Protein AF-A0A6L3ELN2-F1 (afdb_monomer_lite)

Radius of gyration: 11.67 Å; chains: 1; bounding box: 28×24×24 Å

Foldseek 3Di:
DFDDDVLVRVQVVCVVVVPAEDEDEDDCPDDDPCPPDPHSLRSCPVRRPHHYHYDD

Structure (mmCIF, N/CA/C/O backbone):
data_AF-A0A6L3ELN2-F1
#
_entry.id   AF-A0A6L3ELN2-F1
#
loop_
_atom_site.group_PDB
_atom_site.id
_atom_site.type_symbol
_atom_site.label_atom_id
_atom_site.label_alt_id
_atom_site.label_comp_id
_atom_site.label_asym_id
_atom_site.label_entity_id
_atom_site.label_seq_id
_atom_site.pdbx_PDB_ins_code
_atom_site.Cartn_x
_atom_site.Cartn_y
_atom_site.Cartn_z
_atom_site.occupancy
_atom_site.B_iso_or_equiv
_atom_site.auth_seq_id
_atom_site.auth_comp_id
_atom_site.auth_asym_id
_atom_site.auth_atom_id
_atom_site.pdbx_PDB_m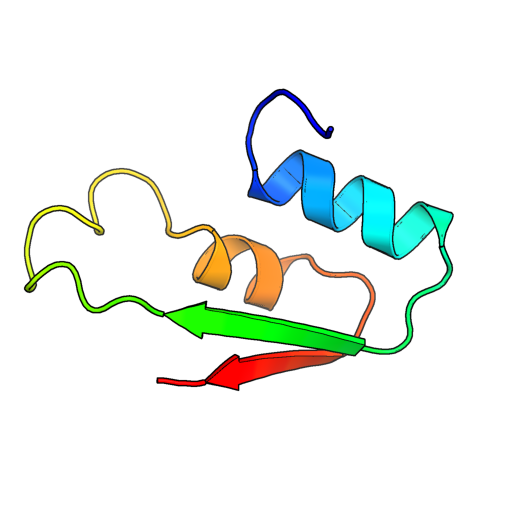odel_num
ATOM 1 N N . MET A 1 1 ? -5.177 14.927 -5.813 1.00 67.19 1 MET A N 1
ATOM 2 C CA . MET A 1 1 ? -3.899 14.317 -6.245 1.00 67.19 1 MET A CA 1
ATOM 3 C C . MET A 1 1 ? -2.946 14.359 -5.058 1.00 67.19 1 MET A C 1
ATOM 5 O O . MET A 1 1 ? -2.763 15.447 -4.528 1.00 67.19 1 MET A O 1
ATOM 9 N N . LEU A 1 2 ? -2.428 13.213 -4.600 1.00 83.94 2 LEU A N 1
ATOM 10 C CA . LEU A 1 2 ? -1.442 13.150 -3.506 1.00 83.94 2 LEU A CA 1
ATOM 11 C C . LEU A 1 2 ? -0.057 13.572 -4.029 1.00 83.94 2 LEU A C 1
ATOM 13 O O . LEU A 1 2 ? 0.226 13.375 -5.215 1.00 83.94 2 LEU A O 1
ATOM 17 N N . ARG A 1 3 ? 0.785 14.180 -3.186 1.00 88.19 3 ARG A N 1
ATOM 18 C CA . ARG A 1 3 ? 2.109 14.704 -3.578 1.00 88.19 3 ARG A CA 1
ATOM 19 C C . ARG A 1 3 ? 3.153 14.379 -2.508 1.00 88.19 3 ARG A C 1
ATOM 21 O O . ARG A 1 3 ? 2.896 14.600 -1.334 1.00 88.19 3 ARG A O 1
ATOM 28 N N . GLY A 1 4 ? 4.336 13.916 -2.917 1.00 87.81 4 GLY A N 1
ATOM 29 C CA . GLY A 1 4 ? 5.437 13.553 -2.012 1.00 87.81 4 GLY A CA 1
ATOM 30 C C . GLY A 1 4 ? 5.930 12.120 -2.226 1.00 87.81 4 GLY A C 1
ATOM 31 O O . GLY A 1 4 ? 5.744 11.567 -3.310 1.00 87.81 4 GLY A O 1
ATOM 32 N N . ASP A 1 5 ? 6.554 11.518 -1.203 1.00 90.38 5 ASP A N 1
ATOM 33 C CA . ASP A 1 5 ? 6.916 10.090 -1.222 1.00 90.38 5 ASP A CA 1
ATOM 34 C C . ASP A 1 5 ? 5.634 9.242 -1.343 1.00 90.38 5 ASP A C 1
ATOM 36 O O . ASP A 1 5 ? 4.772 9.320 -0.461 1.00 90.38 5 ASP A O 1
ATOM 40 N N . PRO A 1 6 ? 5.483 8.435 -2.411 1.00 90.12 6 PRO A N 1
ATOM 41 C CA . PRO A 1 6 ? 4.223 7.754 -2.690 1.00 90.12 6 PRO A CA 1
ATOM 42 C C . PRO A 1 6 ? 3.764 6.825 -1.567 1.00 90.12 6 PRO A C 1
ATOM 44 O O . PRO A 1 6 ? 2.575 6.762 -1.275 1.00 90.12 6 PRO A O 1
ATOM 47 N N . ALA A 1 7 ? 4.689 6.109 -0.925 1.00 90.06 7 ALA A N 1
ATOM 48 C CA . ALA A 1 7 ? 4.331 5.175 0.132 1.00 90.06 7 ALA A CA 1
ATOM 49 C C . ALA A 1 7 ? 3.854 5.909 1.387 1.00 90.06 7 ALA A C 1
ATOM 51 O O . ALA A 1 7 ? 2.815 5.552 1.938 1.00 90.06 7 ALA A O 1
ATOM 52 N N . ALA A 1 8 ? 4.571 6.954 1.807 1.00 93.19 8 ALA A N 1
ATOM 53 C CA . ALA A 1 8 ? 4.188 7.749 2.967 1.00 93.19 8 ALA A CA 1
ATOM 54 C C . ALA A 1 8 ? 2.810 8.405 2.784 1.00 93.19 8 ALA A C 1
ATOM 56 O O . ALA A 1 8 ? 1.984 8.380 3.697 1.00 93.19 8 ALA A O 1
ATOM 57 N N . GLU A 1 9 ? 2.543 8.951 1.597 1.00 95.44 9 GLU A N 1
ATOM 58 C CA . GLU A 1 9 ? 1.247 9.551 1.271 1.00 95.44 9 GLU A CA 1
ATOM 59 C C . GLU A 1 9 ? 0.118 8.517 1.223 1.00 95.44 9 GLU A C 1
ATOM 61 O O . GLU A 1 9 ? -0.959 8.765 1.765 1.00 95.44 9 GLU A O 1
ATOM 66 N N . LEU A 1 10 ? 0.358 7.340 0.636 1.00 94.00 10 LEU A N 1
ATOM 67 C CA . LEU A 1 10 ? -0.632 6.261 0.613 1.00 94.00 10 LEU A CA 1
ATOM 68 C C . LEU A 1 10 ? -0.956 5.764 2.023 1.00 94.00 10 LEU A C 1
ATOM 70 O O . LEU A 1 10 ? -2.127 5.629 2.354 1.00 94.00 10 LEU A O 1
ATOM 74 N N . ILE A 1 11 ? 0.047 5.553 2.877 1.00 94.75 11 ILE A N 1
ATOM 75 C CA . ILE A 1 11 ? -0.164 5.115 4.266 1.00 94.75 11 ILE A CA 1
ATOM 76 C C . ILE A 1 11 ? -0.989 6.148 5.041 1.00 94.75 11 ILE A C 1
ATOM 78 O O . ILE A 1 11 ? -1.970 5.786 5.692 1.00 94.75 11 ILE A O 1
ATOM 82 N N . ARG A 1 12 ? -0.641 7.440 4.930 1.00 95.88 12 ARG A N 1
ATOM 83 C CA . ARG A 1 12 ? -1.416 8.529 5.548 1.00 95.88 12 ARG A CA 1
ATOM 84 C C . ARG A 1 12 ? -2.861 8.537 5.065 1.00 95.88 12 ARG A C 1
ATOM 86 O O . ARG A 1 12 ? -3.778 8.645 5.877 1.00 95.88 12 ARG A O 1
ATOM 93 N N . TYR A 1 13 ? -3.057 8.408 3.757 1.00 95.81 13 TYR A N 1
ATOM 94 C CA . TYR A 1 13 ? -4.382 8.390 3.157 1.00 95.81 13 TYR A CA 1
ATOM 95 C C . TYR A 1 13 ? -5.218 7.206 3.657 1.00 95.81 13 TYR A C 1
ATOM 97 O O . TYR A 1 13 ? -6.330 7.424 4.136 1.00 95.81 13 TYR A O 1
ATOM 105 N N . LEU A 1 14 ? -4.670 5.985 3.616 1.00 96.12 14 LEU A N 1
ATOM 106 C CA . LEU A 1 14 ? -5.337 4.765 4.087 1.00 96.12 14 LEU A CA 1
ATOM 107 C C . LEU A 1 14 ? -5.754 4.887 5.554 1.00 96.12 14 LEU A C 1
ATOM 109 O O . LEU A 1 14 ? -6.898 4.589 5.887 1.00 96.12 14 LEU A O 1
ATOM 113 N N . ASN A 1 15 ? -4.864 5.411 6.401 1.00 95.75 15 ASN A N 1
ATOM 114 C CA . ASN A 1 15 ? -5.165 5.651 7.808 1.00 95.75 15 ASN A CA 1
ATOM 115 C C . ASN A 1 15 ? -6.298 6.680 7.976 1.00 95.75 15 ASN A C 1
ATOM 117 O O . A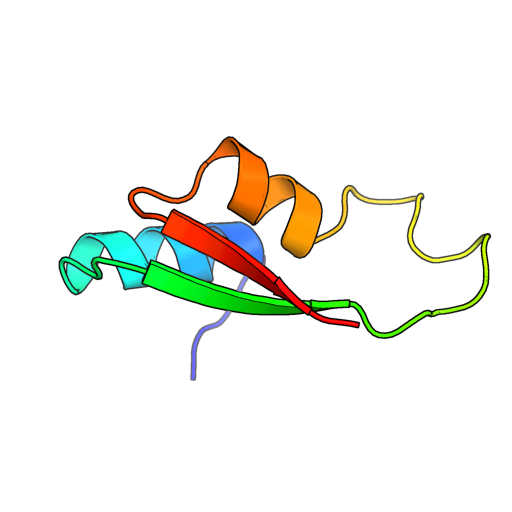SN A 1 15 ? -7.269 6.429 8.679 1.00 95.75 15 ASN A O 1
ATOM 121 N N . SER A 1 16 ? -6.231 7.814 7.266 1.00 96.75 16 SER A N 1
ATOM 122 C CA . SER A 1 16 ? -7.267 8.860 7.340 1.00 96.75 16 SER A CA 1
ATOM 123 C C . SER A 1 16 ? -8.647 8.413 6.849 1.00 96.75 16 SER A C 1
ATOM 125 O O . SER A 1 16 ? -9.658 9.018 7.199 1.00 96.75 16 SER A O 1
ATOM 127 N N . LYS A 1 17 ? -8.689 7.380 6.004 1.00 96.62 17 LYS A N 1
ATOM 128 C CA . LYS A 1 17 ? -9.921 6.822 5.449 1.00 96.62 17 LYS A CA 1
ATOM 129 C C . LYS A 1 17 ? -10.433 5.607 6.214 1.00 96.62 17 LYS A C 1
ATOM 131 O O . LYS A 1 17 ? -11.520 5.154 5.882 1.00 96.62 17 LYS A O 1
ATOM 136 N N . GLY A 1 18 ? -9.685 5.107 7.203 1.00 95.75 18 GLY A N 1
ATOM 137 C CA . GLY A 1 18 ? -10.018 3.863 7.896 1.00 95.75 18 GLY A CA 1
ATOM 138 C C . GLY A 1 18 ? -10.161 2.699 6.917 1.00 95.75 18 GLY A C 1
ATOM 139 O O . GLY A 1 18 ? -11.123 1.950 6.999 1.00 95.75 18 GLY A O 1
ATOM 140 N N . ALA A 1 19 ? -9.270 2.616 5.926 1.00 96.44 19 ALA A N 1
ATOM 141 C CA . ALA A 1 19 ? -9.357 1.582 4.903 1.00 96.44 19 ALA A CA 1
ATOM 142 C C . ALA A 1 19 ? -9.086 0.195 5.502 1.00 96.44 19 ALA A C 1
ATOM 144 O O . ALA A 1 19 ? -8.121 0.032 6.243 1.00 96.44 19 ALA A O 1
ATOM 145 N N . ASP A 1 20 ? -9.878 -0.806 5.116 1.00 97.06 20 ASP A N 1
ATOM 146 C CA . ASP A 1 20 ? -9.691 -2.193 5.567 1.00 97.06 20 ASP A CA 1
ATOM 147 C C . ASP A 1 20 ? -8.696 -2.977 4.694 1.00 97.06 20 ASP A C 1
ATOM 149 O O . ASP A 1 20 ? -8.063 -3.933 5.152 1.00 97.06 20 ASP A O 1
ATOM 153 N N . ALA A 1 21 ? -8.504 -2.553 3.439 1.00 95.31 21 ALA A N 1
ATOM 154 C CA . ALA A 1 21 ? -7.552 -3.161 2.516 1.00 95.31 21 ALA A CA 1
ATOM 155 C C . ALA A 1 21 ? -7.052 -2.193 1.431 1.00 95.31 21 ALA A C 1
ATOM 157 O O . ALA A 1 21 ? -7.737 -1.246 1.038 1.00 95.31 21 ALA A O 1
ATOM 158 N N . VAL A 1 22 ? -5.872 -2.491 0.886 1.00 93.88 22 VAL A N 1
ATOM 159 C CA . VAL A 1 22 ? -5.293 -1.838 -0.291 1.00 93.88 22 VAL A CA 1
ATOM 160 C C . VAL A 1 22 ? -4.778 -2.882 -1.281 1.00 93.88 22 VAL A C 1
ATOM 162 O O . VAL A 1 22 ? -4.061 -3.812 -0.915 1.00 93.88 22 VAL A O 1
ATOM 165 N N . VAL A 1 23 ? -5.122 -2.708 -2.559 1.00 92.69 23 VAL A N 1
ATOM 166 C CA . VAL A 1 23 ? -4.631 -3.547 -3.660 1.00 92.69 23 VAL A CA 1
ATOM 167 C C . VAL A 1 23 ? -3.623 -2.747 -4.476 1.00 92.69 23 VAL A C 1
ATOM 169 O O . VAL A 1 23 ? -3.920 -1.639 -4.927 1.00 92.69 23 VAL A O 1
ATOM 172 N N . SER A 1 24 ? -2.424 -3.296 -4.669 1.00 87.75 24 SER A N 1
ATOM 173 C CA . SER A 1 24 ? -1.357 -2.653 -5.437 1.00 87.75 24 SER A CA 1
ATOM 174 C C . SER A 1 24 ? -0.759 -3.607 -6.467 1.00 87.75 24 SER A C 1
ATOM 176 O O . SER A 1 24 ? -0.493 -4.772 -6.178 1.00 87.75 24 SER A O 1
ATOM 178 N N . GLY A 1 25 ? -0.539 -3.094 -7.678 1.00 81.06 25 GLY A N 1
ATOM 179 C CA . GLY A 1 25 ? 0.135 -3.820 -8.749 1.00 81.06 25 GLY A CA 1
ATOM 180 C C . GLY A 1 25 ? 1.648 -3.613 -8.724 1.00 81.06 25 GLY A C 1
ATOM 181 O O . GLY A 1 25 ? 2.119 -2.480 -8.585 1.00 81.06 25 GLY A O 1
ATOM 182 N N . SER A 1 26 ? 2.421 -4.677 -8.936 1.00 71.19 26 SER A N 1
ATOM 183 C CA . SER A 1 26 ? 3.860 -4.574 -9.190 1.00 71.19 26 SER A CA 1
ATOM 184 C C . SER A 1 26 ? 4.123 -4.556 -10.697 1.00 71.19 26 SER A C 1
ATOM 186 O O . SER A 1 26 ? 4.188 -5.609 -11.326 1.00 71.19 26 SER A O 1
ATOM 188 N N . ARG A 1 27 ? 4.312 -3.377 -11.307 1.00 65.56 27 ARG A N 1
ATOM 189 C CA . ARG A 1 27 ? 4.817 -3.339 -12.691 1.00 65.56 27 ARG A CA 1
ATOM 190 C C . ARG A 1 27 ? 6.257 -3.846 -12.682 1.00 65.56 27 ARG A C 1
ATOM 192 O O . ARG A 1 27 ? 7.117 -3.231 -12.052 1.00 65.56 27 ARG A O 1
ATOM 199 N N . GLY A 1 28 ? 6.509 -4.962 -13.362 1.00 58.25 28 GLY A N 1
ATOM 200 C CA . GLY A 1 28 ? 7.838 -5.549 -13.515 1.00 58.25 28 GLY A CA 1
ATOM 201 C C . GLY A 1 28 ? 8.760 -4.650 -14.339 1.00 58.25 28 GLY A C 1
ATOM 202 O O . GLY A 1 28 ? 8.951 -4.877 -15.528 1.00 58.25 28 GLY A O 1
ATO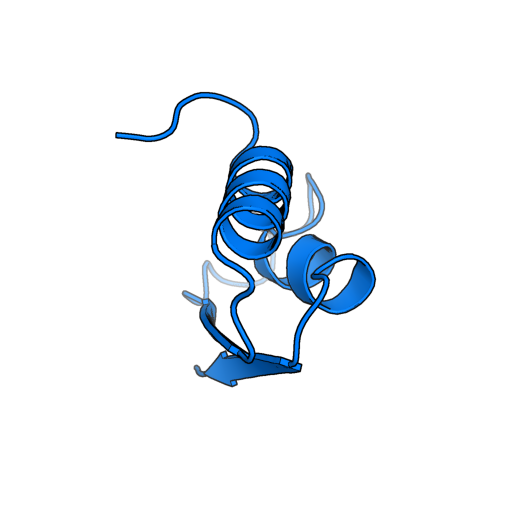M 203 N N . LEU A 1 29 ? 9.343 -3.619 -13.723 1.00 56.62 29 LEU A N 1
ATOM 204 C CA . LEU A 1 29 ? 10.513 -2.937 -14.274 1.00 56.62 29 LEU A CA 1
ATOM 205 C C . LEU A 1 29 ? 11.693 -3.902 -14.128 1.00 56.62 29 LEU A C 1
ATOM 207 O O . LEU A 1 29 ? 12.260 -4.002 -13.042 1.00 56.62 29 LEU A O 1
ATOM 211 N N . GLY A 1 30 ? 11.994 -4.643 -15.198 1.00 53.22 30 GLY A N 1
ATOM 212 C CA . GLY A 1 30 ? 12.981 -5.727 -15.256 1.00 53.22 30 GLY A CA 1
ATOM 213 C C . GLY A 1 30 ? 14.153 -5.586 -14.278 1.00 53.22 30 GLY A C 1
ATOM 214 O O . GLY A 1 30 ? 14.877 -4.596 -14.320 1.00 53.22 30 GLY A O 1
ATOM 215 N N . ASN A 1 31 ? 14.265 -6.586 -13.399 1.00 56.47 31 ASN A N 1
ATOM 216 C CA . ASN A 1 31 ? 15.283 -7.002 -12.420 1.00 56.47 31 ASN A CA 1
ATOM 217 C C . ASN A 1 31 ? 16.307 -6.031 -11.787 1.00 56.47 31 ASN A C 1
ATOM 219 O O . ASN A 1 31 ? 16.868 -6.416 -10.770 1.00 56.47 31 ASN A O 1
ATOM 223 N N . LEU A 1 32 ? 16.600 -4.828 -12.291 1.00 55.84 32 LEU A N 1
ATOM 224 C CA . LEU A 1 32 ? 17.787 -4.068 -11.860 1.00 55.84 32 LEU A CA 1
ATOM 225 C C . LEU A 1 32 ? 17.590 -2.554 -11.658 1.00 55.84 32 LEU A C 1
ATOM 227 O O . LEU A 1 32 ? 18.494 -1.912 -11.135 1.00 55.84 32 LEU A O 1
ATOM 231 N N . ARG A 1 33 ? 16.431 -1.953 -11.983 1.00 53.03 33 ARG A N 1
ATOM 232 C CA . ARG A 1 33 ? 16.186 -0.512 -11.694 1.00 53.03 33 ARG A CA 1
ATOM 233 C C . ARG A 1 33 ? 15.253 -0.228 -10.509 1.00 53.03 33 ARG A C 1
ATOM 235 O O . ARG A 1 33 ? 15.272 0.882 -9.991 1.00 53.03 33 ARG A O 1
ATOM 242 N N . GLY A 1 34 ? 14.480 -1.214 -10.046 1.00 54.25 34 GLY A N 1
ATOM 243 C CA . GLY A 1 34 ? 13.527 -1.070 -8.930 1.00 54.25 34 GLY A CA 1
ATOM 244 C C . GLY A 1 34 ? 14.091 -1.340 -7.527 1.00 54.25 34 GLY A C 1
ATOM 245 O O . GLY A 1 34 ? 13.357 -1.209 -6.553 1.00 54.25 34 GLY A O 1
ATOM 246 N N . LEU A 1 35 ? 15.367 -1.731 -7.417 1.00 56.44 35 LEU A N 1
ATOM 247 C CA . LEU A 1 35 ? 16.017 -2.099 -6.149 1.00 56.44 35 LEU A CA 1
ATOM 248 C C . LEU A 1 35 ? 16.701 -0.924 -5.427 1.00 56.44 35 LEU A C 1
ATOM 250 O O . LEU A 1 35 ? 17.029 -1.043 -4.253 1.00 56.44 35 LEU A O 1
ATOM 254 N N . VAL A 1 36 ? 16.934 0.201 -6.112 1.00 52.00 36 VAL A N 1
ATOM 255 C CA . VAL A 1 36 ? 17.822 1.277 -5.621 1.00 52.00 36 VAL A CA 1
ATOM 256 C C . VAL A 1 36 ? 17.163 2.157 -4.547 1.00 52.00 36 VAL A C 1
ATOM 258 O O . VAL A 1 36 ? 17.849 2.797 -3.759 1.00 52.00 36 VAL A O 1
ATOM 261 N N . ILE A 1 37 ? 15.832 2.152 -4.451 1.00 52.81 37 ILE A N 1
ATOM 262 C CA . ILE A 1 37 ? 15.057 2.793 -3.382 1.00 52.81 37 ILE A CA 1
ATOM 263 C C . ILE A 1 37 ? 13.896 1.840 -3.110 1.00 52.81 37 ILE A C 1
ATOM 265 O O . ILE A 1 37 ? 13.165 1.526 -4.046 1.00 52.81 37 ILE A O 1
ATOM 269 N N . GLY A 1 38 ? 13.748 1.330 -1.881 1.00 63.19 38 GLY A N 1
ATOM 270 C CA . GLY A 1 38 ? 12.745 0.307 -1.550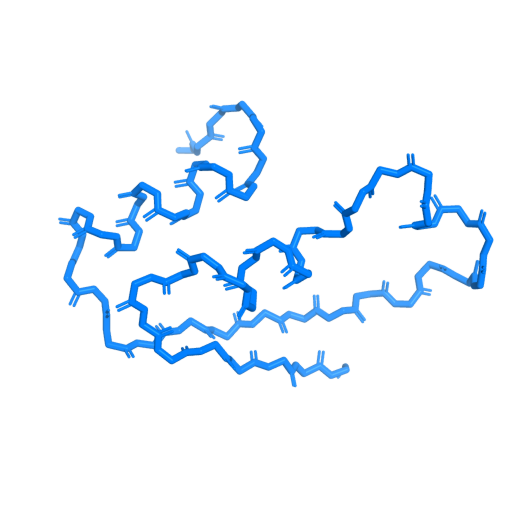 1.00 63.19 38 GLY A CA 1
ATOM 271 C C . GLY A 1 38 ? 11.384 0.567 -2.214 1.00 63.19 38 GLY A C 1
ATOM 272 O O . GLY A 1 38 ? 10.850 1.674 -2.123 1.00 63.19 38 GLY A O 1
ATOM 273 N N . SER A 1 39 ? 10.855 -0.442 -2.916 1.00 79.38 39 SER A N 1
ATOM 274 C CA . SER A 1 39 ? 9.631 -0.324 -3.719 1.00 79.38 39 SER A CA 1
ATOM 275 C C . SER A 1 39 ? 8.450 0.189 -2.888 1.00 79.38 39 SER A C 1
ATOM 277 O O . SER A 1 39 ? 8.312 -0.142 -1.710 1.00 79.38 39 SER A O 1
ATOM 279 N N . VAL A 1 40 ? 7.548 0.959 -3.505 1.00 87.44 40 VAL A N 1
ATOM 280 C CA . VAL A 1 40 ? 6.299 1.413 -2.863 1.00 87.44 40 VAL A CA 1
ATOM 281 C C . VAL A 1 40 ? 5.514 0.221 -2.315 1.00 87.44 40 VAL A C 1
ATOM 283 O O . VAL A 1 40 ? 5.047 0.267 -1.180 1.00 87.44 40 VAL A O 1
ATOM 286 N N . SER A 1 41 ? 5.448 -0.875 -3.074 1.00 85.69 41 SER A N 1
ATOM 287 C CA . SER A 1 41 ? 4.817 -2.122 -2.641 1.00 85.69 41 SER A CA 1
ATOM 288 C C . SER A 1 41 ? 5.492 -2.698 -1.389 1.00 85.69 41 SER A C 1
ATOM 290 O O . SER A 1 41 ? 4.810 -3.100 -0.452 1.00 85.69 41 SER A O 1
ATOM 292 N N . GLN A 1 42 ? 6.826 -2.665 -1.315 1.00 86.75 42 GLN A N 1
ATOM 293 C CA . GLN A 1 42 ? 7.567 -3.115 -0.130 1.00 86.75 42 GLN A CA 1
ATOM 294 C C . GLN A 1 42 ? 7.183 -2.288 1.103 1.00 86.75 42 GLN A C 1
ATOM 296 O O . GLN A 1 42 ? 6.857 -2.844 2.151 1.00 86.75 42 GLN A O 1
ATOM 301 N N . LYS A 1 43 ? 7.182 -0.956 0.966 1.00 90.44 43 LYS A N 1
ATOM 302 C CA . LYS A 1 43 ? 6.840 -0.042 2.063 1.00 90.44 43 LYS A CA 1
ATOM 303 C C . LYS A 1 43 ? 5.390 -0.227 2.525 1.00 90.44 43 LYS A C 1
ATOM 305 O O . LYS A 1 43 ? 5.156 -0.269 3.729 1.00 90.44 43 LYS A O 1
ATOM 310 N N . LEU A 1 44 ? 4.445 -0.390 1.594 1.00 90.44 44 LEU A N 1
ATOM 311 C CA . LEU A 1 44 ? 3.039 -0.679 1.902 1.00 90.44 44 LEU A CA 1
ATOM 312 C C . LEU A 1 44 ? 2.881 -2.007 2.644 1.00 90.44 44 LEU A C 1
ATOM 314 O O . LEU A 1 44 ? 2.194 -2.056 3.657 1.00 90.44 44 LEU A O 1
ATOM 318 N N . SER A 1 45 ? 3.554 -3.067 2.194 1.00 88.56 45 SER A N 1
ATOM 319 C CA . SER A 1 45 ? 3.483 -4.376 2.852 1.00 88.56 45 SER A CA 1
ATOM 320 C C . SER A 1 45 ? 3.996 -4.353 4.294 1.00 88.56 45 SER A C 1
ATOM 322 O O . SER A 1 45 ? 3.593 -5.200 5.082 1.00 88.56 45 SER A O 1
ATOM 324 N N . GLN A 1 46 ? 4.903 -3.432 4.624 1.00 90.81 46 GLN A N 1
ATOM 325 C CA . GLN A 1 46 ? 5.499 -3.322 5.956 1.00 90.81 46 GLN A CA 1
ATOM 326 C C . GLN A 1 46 ? 4.753 -2.355 6.885 1.00 90.81 46 GLN A C 1
ATOM 328 O O . GLN A 1 46 ? 4.803 -2.539 8.095 1.00 90.81 46 GLN A O 1
ATOM 333 N N . HIS A 1 47 ? 4.104 -1.318 6.345 1.00 94.38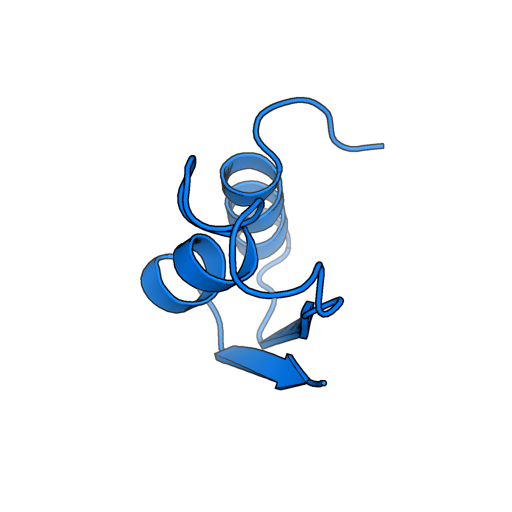 47 HIS A N 1
ATOM 334 C CA . HIS A 1 47 ? 3.625 -0.184 7.149 1.00 94.38 47 HIS A CA 1
ATOM 335 C C . HIS A 1 47 ? 2.163 0.204 6.906 1.00 94.38 47 HIS A C 1
ATOM 337 O O . HIS A 1 47 ? 1.680 1.141 7.542 1.00 94.38 47 HIS A O 1
ATOM 343 N N . ALA A 1 48 ? 1.451 -0.429 5.969 1.00 93.88 48 ALA A N 1
ATOM 344 C CA . ALA A 1 48 ? 0.043 -0.108 5.775 1.00 93.88 48 ALA A CA 1
ATOM 345 C C . ALA A 1 48 ? -0.765 -0.460 7.036 1.00 93.88 48 ALA A C 1
ATOM 347 O O . ALA A 1 48 ? -0.542 -1.513 7.630 1.00 93.88 48 ALA A O 1
ATOM 348 N N . PRO A 1 49 ? -1.747 0.374 7.418 1.00 96.12 49 PRO A N 1
ATOM 349 C CA . PRO A 1 49 ? -2.592 0.116 8.584 1.00 96.12 49 PRO A CA 1
ATOM 350 C C . PRO A 1 49 ? -3.649 -0.973 8.327 1.00 96.12 49 PRO A C 1
ATOM 352 O O . PRO A 1 49 ? -4.533 -1.177 9.149 1.00 96.12 49 PRO A O 1
ATOM 355 N N . CYS A 1 50 ? -3.609 -1.623 7.161 1.00 96.06 50 CYS A N 1
ATOM 356 C CA . CYS A 1 50 ? -4.678 -2.455 6.628 1.00 96.06 50 CYS A CA 1
ATOM 357 C C . CYS A 1 50 ? -4.119 -3.588 5.760 1.00 96.06 50 CYS A C 1
ATOM 359 O O . CYS A 1 50 ? -2.919 -3.618 5.465 1.00 96.06 50 CYS A O 1
ATOM 361 N N . ALA A 1 51 ? -4.980 -4.515 5.336 1.00 95.50 51 ALA A N 1
ATOM 362 C CA . ALA A 1 51 ? -4.555 -5.652 4.528 1.00 95.50 51 ALA A CA 1
ATOM 363 C C . ALA A 1 51 ? -3.965 -5.196 3.178 1.00 95.50 51 ALA A C 1
ATOM 365 O O . ALA A 1 51 ? -4.628 -4.530 2.385 1.00 95.50 51 ALA A O 1
ATOM 366 N N . CYS A 1 52 ? -2.722 -5.586 2.892 1.00 92.19 52 CYS A N 1
ATOM 367 C CA . CYS A 1 52 ? -2.037 -5.283 1.634 1.00 92.19 52 CYS A CA 1
ATOM 368 C C . CYS A 1 52 ? -2.085 -6.479 0.683 1.00 92.19 52 CYS A C 1
ATOM 370 O O . CYS A 1 52 ? -1.479 -7.515 0.954 1.00 92.19 52 CYS A O 1
ATOM 372 N N . ILE A 1 53 ? -2.739 -6.316 -0.465 1.00 91.81 53 ILE A N 1
ATOM 373 C CA . ILE A 1 53 ? -2.834 -7.344 -1.504 1.00 91.81 53 ILE A CA 1
ATOM 374 C C . ILE A 1 53 ? -1.975 -6.919 -2.693 1.00 91.81 53 ILE A C 1
ATOM 376 O O . ILE A 1 53 ? -2.209 -5.879 -3.313 1.00 91.81 53 ILE A O 1
ATOM 380 N N . MET 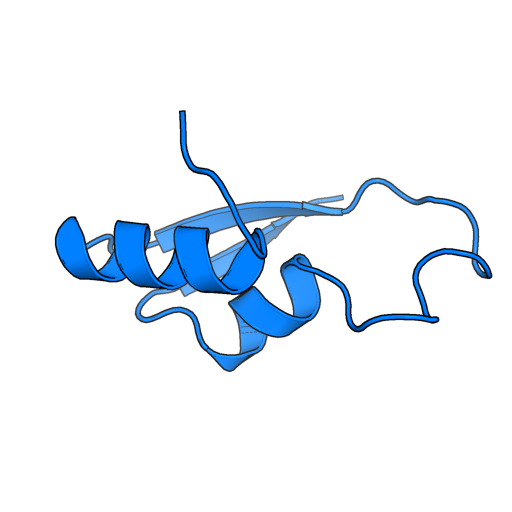A 1 54 ? -0.981 -7.740 -3.018 1.00 87.94 54 MET A N 1
ATOM 381 C CA . MET A 1 54 ? -0.084 -7.508 -4.146 1.00 87.94 54 MET A CA 1
ATOM 382 C C . MET A 1 54 ? -0.494 -8.367 -5.334 1.00 87.94 54 MET A C 1
ATOM 384 O O . MET A 1 54 ? -0.583 -9.588 -5.214 1.00 87.94 54 MET A O 1
ATOM 388 N N . VAL A 1 55 ? -0.694 -7.729 -6.485 1.00 85.12 55 VAL A N 1
ATOM 389 C CA . VAL A 1 55 ? -1.021 -8.402 -7.748 1.00 85.12 55 VAL A CA 1
ATOM 390 C C . VAL A 1 55 ? 0.071 -8.143 -8.789 1.00 85.12 55 VAL A C 1
ATOM 392 O O . VAL A 1 55 ? 0.711 -7.088 -8.779 1.00 85.12 55 VAL A O 1
ATOM 395 N N . LYS A 1 56 ? 0.323 -9.131 -9.653 1.00 76.38 56 LYS A N 1
ATOM 396 C CA . LYS A 1 56 ? 1.227 -8.988 -10.802 1.00 76.38 56 LYS A CA 1
ATOM 397 C C . LYS A 1 56 ? 0.479 -8.432 -12.004 1.00 76.38 56 LYS A C 1
ATOM 399 O O . LYS A 1 56 ? -0.661 -8.889 -12.226 1.00 76.38 56 LYS A O 1
#

Secondary structure (DSSP, 8-state):
---SSHHHHHHHHHHHHT-SEEEEE-----TTSSSSS--HHHHHHHH-SSEEEEE-

pLDDT: mean 83.03, std 15.21, range [52.0, 97.06]

Sequence (56 aa):
MLRGDPAAELIRYLNSKGADAVVSGSRGLGNLRGLVIGSVSQKLSQHAPCACIMVK